Protein AF-A0A3A6N8S7-F1 (afdb_monomer)

Solvent-accessible surface area (backbone atoms only — not comparable to full-atom values): 9356 Å² total; per-residue (Å²): 133,84,76,69,89,82,47,35,31,60,47,17,43,52,52,36,52,52,48,25,50,53,49,50,54,49,49,58,60,46,27,77,82,33,68,62,45,37,48,22,38,50,65,43,68,70,38,50,62,27,78,56,49,67,53,39,53,73,33,79,47,35,37,31,49,67,50,34,36,31,38,50,39,94,48,85,60,46,54,74,70,33,33,37,39,26,58,70,50,52,76,45,102,52,29,55,38,55,52,20,26,36,48,6,43,46,52,47,27,27,55,39,8,66,68,48,25,39,69,72,35,47,49,42,60,76,67,60,55,62,93,84,49,99,81,53,57,54,76,70,32,44,61,45,47,44,10,27,63,68,30,62,35,79,90,70,84,77,58,71,70,55,54,51,51,10,54,49,53,54,52,49,61,63,73,109

Mean predicted aligned error: 4.89 Å

Sequence (176 aa):
MSVDPNGESFFGILSQIAISVECYIGMVLLSIIDENIRGDMKLIGWNPFNSNEALTMDSTKVSFYKGVPVFRTNSRSGSFYAIFMDREDSFGPYAEDDLRHEYGHSIQLMKLGPVKYGFGIGVPSWLEFTFHGPNDMYTEQPWEITADIFGGVESRYHITSDISKAYWYFSILGML

pLDDT: mean 89.94, std 11.67, range [38.22, 98.62]

Secondary structure (DSSP, 8-state):
----SSSHHHHHHHHHHHHHHHHHHHHHHHTTT-HHHHHHHHHTTT-TT---HHHHHT-SSEEEETTEEEEEESS--EESSSEEEETGGGGSTTHHHHHHHHHHHHHHHHHHHHHHHIIIIIHHHHTT--SS-TT--GGGSHHHHHHHHHHT-SS----HHHHHHHHHHHHHHHH-

Radius of gyration: 16.41 Å; Cα contacts (8 Å, |Δi|>4): 280; chains: 1; bounding box: 42×28×49 Å

Foldseek 3Di:
DDDLPPCQLVQLQVVLLVLLVVVLVVLVVVVVPDVLSVVLCVLQPVDLCRQDLLSQLPRDAWHHHRSQIEGEDCDDWADDSHTHHYNVLSVDPQSSLSVLLRVLLSVLCSQLPRPLSVVLPVVCLVVLDDDPDDPDDSCLALNNLSSSVSSVRDPDDDDPVSPVVSVVSSVVSSVD

Structure (mmCIF, N/CA/C/O backbone):
data_AF-A0A3A6N8S7-F1
#
_entry.id   AF-A0A3A6N8S7-F1
#
loop_
_atom_site.group_PDB
_atom_site.id
_atom_site.type_symbol
_atom_site.label_atom_id
_atom_site.label_alt_id
_atom_site.label_comp_id
_atom_site.label_asym_id
_atom_site.label_entity_id
_atom_site.label_seq_id
_atom_site.pdbx_PDB_ins_code
_atom_site.Cartn_x
_atom_site.Cartn_y
_atom_site.Cartn_z
_atom_site.occupancy
_atom_site.B_iso_or_equiv
_atom_site.auth_seq_id
_atom_site.auth_comp_id
_atom_site.auth_asym_id
_atom_site.auth_atom_id
_atom_site.pdbx_PDB_model_num
ATOM 1 N N . MET A 1 1 ? 16.990 -15.167 -10.205 1.00 38.22 1 MET A N 1
ATOM 2 C CA . MET A 1 1 ? 17.087 -14.752 -8.791 1.00 38.22 1 MET A CA 1
ATOM 3 C C . MET A 1 1 ? 18.196 -13.716 -8.726 1.00 38.22 1 MET A C 1
ATOM 5 O O . MET A 1 1 ? 19.349 -14.098 -8.867 1.00 38.22 1 MET A O 1
ATOM 9 N N . SER A 1 2 ? 17.866 -12.421 -8.685 1.00 45.50 2 SER A N 1
ATOM 10 C CA . SER A 1 2 ? 18.891 -11.389 -8.493 1.00 45.50 2 SER A CA 1
ATOM 11 C C . SER A 1 2 ? 19.376 -11.486 -7.053 1.00 45.50 2 SER A C 1
ATOM 13 O O . SER A 1 2 ? 18.574 -11.472 -6.122 1.00 45.50 2 SER A O 1
ATOM 15 N N . VAL A 1 3 ? 20.679 -11.658 -6.882 1.00 51.31 3 VAL A N 1
ATOM 16 C CA . VAL A 1 3 ? 21.337 -11.525 -5.583 1.00 51.31 3 VAL A CA 1
ATOM 17 C C . VAL A 1 3 ? 21.198 -10.055 -5.189 1.00 51.31 3 VAL A C 1
ATOM 19 O O . VAL A 1 3 ? 21.481 -9.216 -6.035 1.00 51.31 3 VAL A O 1
ATOM 22 N N . ASP A 1 4 ? 20.713 -9.749 -3.983 1.00 64.19 4 ASP A N 1
ATOM 23 C CA . ASP A 1 4 ? 20.671 -8.384 -3.434 1.00 64.19 4 ASP A CA 1
ATOM 24 C C . ASP A 1 4 ? 22.099 -7.994 -3.021 1.00 64.19 4 ASP A C 1
ATOM 26 O O . ASP A 1 4 ? 22.542 -8.389 -1.941 1.00 64.19 4 ASP A O 1
ATOM 30 N N . PRO A 1 5 ? 22.879 -7.303 -3.874 1.00 61.00 5 PRO A N 1
ATOM 31 C CA . PRO A 1 5 ? 24.304 -7.105 -3.626 1.00 61.00 5 PRO A CA 1
ATOM 32 C C . PRO A 1 5 ? 24.538 -6.051 -2.537 1.00 61.00 5 PRO A C 1
ATOM 34 O O . PRO A 1 5 ? 25.623 -5.990 -1.966 1.00 61.00 5 PRO A O 1
ATOM 37 N N . ASN A 1 6 ? 23.515 -5.232 -2.267 1.00 66.69 6 ASN A N 1
ATOM 38 C CA . ASN A 1 6 ? 23.591 -4.018 -1.464 1.00 66.69 6 ASN A CA 1
ATOM 39 C C . ASN A 1 6 ? 22.762 -4.114 -0.167 1.00 66.69 6 ASN A C 1
ATOM 41 O O . ASN A 1 6 ? 22.833 -3.216 0.664 1.00 66.69 6 ASN A O 1
ATOM 45 N N . GLY A 1 7 ? 22.002 -5.199 0.032 1.00 74.19 7 GLY A N 1
ATOM 46 C CA . GLY A 1 7 ? 21.150 -5.405 1.208 1.00 74.19 7 GLY A CA 1
ATOM 47 C C . GLY A 1 7 ? 19.880 -4.546 1.220 1.00 74.19 7 GLY A C 1
ATOM 48 O O . GLY A 1 7 ? 19.238 -4.415 2.260 1.00 74.19 7 GLY A O 1
ATOM 49 N N . GLU A 1 8 ? 19.516 -3.947 0.088 1.00 74.62 8 GLU A N 1
ATOM 50 C CA . GLU A 1 8 ? 18.410 -2.989 -0.034 1.00 74.62 8 GLU A CA 1
ATOM 51 C C . GLU A 1 8 ? 17.046 -3.672 0.064 1.00 74.62 8 GLU A C 1
ATOM 53 O O . GLU A 1 8 ? 16.133 -3.156 0.710 1.00 74.62 8 GLU A O 1
ATOM 58 N N . SER A 1 9 ? 16.910 -4.873 -0.508 1.00 78.00 9 SER A N 1
ATOM 59 C CA . SER A 1 9 ? 15.690 -5.665 -0.350 1.00 78.00 9 SER A CA 1
ATOM 60 C C . SER A 1 9 ? 15.561 -6.160 1.085 1.00 78.00 9 SER A C 1
ATOM 62 O O . SER A 1 9 ? 14.469 -6.153 1.652 1.00 78.00 9 SER A O 1
ATOM 64 N N . PHE A 1 10 ? 16.675 -6.554 1.705 1.00 83.00 10 PHE A N 1
ATOM 65 C CA . PHE A 1 10 ? 16.675 -6.924 3.116 1.00 83.00 10 PHE A CA 1
ATOM 66 C C . PHE A 1 10 ? 16.252 -5.748 4.008 1.00 83.00 10 PHE A C 1
ATOM 68 O O . PHE A 1 10 ? 15.391 -5.914 4.872 1.00 83.00 10 PHE A O 1
ATOM 75 N N . PHE A 1 11 ? 16.793 -4.552 3.764 1.00 87.50 11 PHE A N 1
ATOM 76 C CA . PHE A 1 11 ? 16.420 -3.344 4.495 1.00 87.50 11 PHE A CA 1
ATOM 77 C C . PHE A 1 11 ? 14.953 -2.961 4.265 1.00 87.50 11 PHE A C 1
ATOM 79 O O . PHE A 1 11 ? 14.232 -2.744 5.235 1.00 87.50 11 PHE A O 1
ATOM 86 N N . GLY A 1 12 ? 14.475 -2.966 3.015 1.00 91.44 12 GLY A N 1
ATOM 87 C CA . GLY A 1 12 ? 13.076 -2.685 2.681 1.00 91.44 12 GLY A CA 1
ATOM 88 C C . GLY A 1 12 ? 12.095 -3.627 3.385 1.00 91.44 12 GLY A C 1
ATOM 89 O O . GLY A 1 12 ? 11.105 -3.170 3.957 1.00 91.44 12 GLY A O 1
ATOM 90 N N . ILE A 1 13 ? 12.391 -4.931 3.416 1.00 93.94 13 ILE A N 1
ATOM 91 C CA . ILE A 1 13 ? 11.585 -5.927 4.140 1.00 93.94 13 ILE A CA 1
ATOM 92 C C . ILE A 1 13 ? 11.610 -5.666 5.650 1.00 93.94 13 ILE A C 1
ATOM 94 O O . ILE A 1 13 ? 10.554 -5.665 6.284 1.00 93.94 13 ILE A O 1
ATOM 98 N N . LEU A 1 14 ? 12.785 -5.434 6.245 1.00 94.25 14 LEU A N 1
ATOM 99 C CA . LEU A 1 14 ? 12.888 -5.166 7.682 1.00 94.25 14 LEU A CA 1
ATOM 100 C C . LEU A 1 14 ? 12.138 -3.895 8.086 1.00 94.25 14 LEU A C 1
ATOM 102 O O . LEU A 1 14 ? 11.428 -3.902 9.091 1.00 94.25 14 LEU A O 1
ATOM 106 N N . SER A 1 15 ? 12.264 -2.824 7.303 1.00 94.50 15 SER A N 1
ATOM 107 C CA . SER A 1 15 ? 11.534 -1.580 7.534 1.00 94.50 15 SER A CA 1
ATOM 108 C C . SER A 1 15 ? 10.026 -1.776 7.396 1.00 94.50 15 SER A C 1
ATOM 110 O O . SER A 1 15 ? 9.285 -1.291 8.248 1.00 94.50 15 SER A O 1
ATOM 112 N N . GLN A 1 16 ? 9.565 -2.545 6.402 1.00 97.38 16 GLN A N 1
ATOM 113 C CA . GLN A 1 16 ? 8.147 -2.881 6.274 1.00 97.38 16 GLN A CA 1
ATOM 114 C C . GLN A 1 16 ? 7.642 -3.646 7.500 1.00 97.38 16 GLN A C 1
ATOM 116 O O .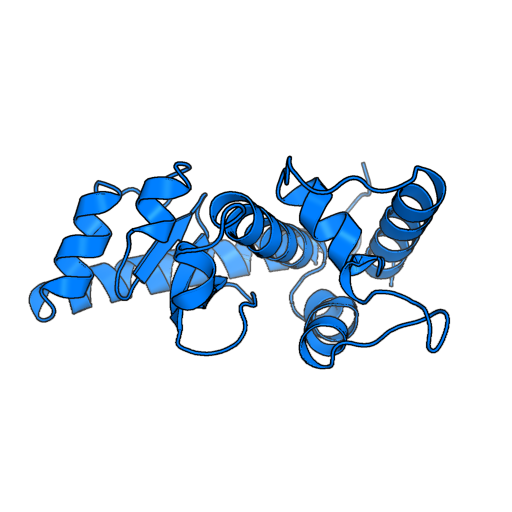 GLN A 1 16 ? 6.602 -3.292 8.044 1.00 97.38 16 GLN A O 1
ATOM 121 N N . ILE A 1 17 ? 8.379 -4.658 7.969 1.00 97.38 17 ILE A N 1
ATOM 122 C CA . ILE A 1 17 ? 8.008 -5.423 9.169 1.00 97.38 17 ILE A CA 1
ATOM 123 C C . ILE A 1 17 ? 7.919 -4.500 10.387 1.00 97.38 17 ILE A C 1
ATOM 125 O O . ILE A 1 17 ? 6.933 -4.564 11.121 1.00 97.38 17 ILE A O 1
ATOM 129 N N . ALA A 1 18 ? 8.920 -3.640 10.598 1.00 97.56 18 ALA A N 1
ATOM 130 C CA . ALA A 1 18 ? 8.944 -2.711 11.725 1.00 97.56 18 ALA A CA 1
ATOM 131 C C . ALA A 1 18 ? 7.721 -1.783 11.713 1.00 97.56 18 ALA A C 1
ATOM 133 O O . ALA A 1 18 ? 6.993 -1.716 12.703 1.00 97.56 18 ALA A O 1
ATOM 134 N N . ILE A 1 19 ? 7.435 -1.157 10.568 1.00 97.94 19 ILE A N 1
ATOM 135 C CA . ILE A 1 19 ? 6.301 -0.238 10.417 1.00 97.94 19 ILE A CA 1
ATOM 136 C C . ILE A 1 19 ? 4.970 -0.976 10.576 1.00 97.94 19 ILE A C 1
ATOM 138 O O . ILE A 1 19 ? 4.091 -0.502 11.290 1.00 97.94 19 ILE A O 1
ATOM 142 N N . SER A 1 20 ? 4.820 -2.168 9.994 1.00 98.31 20 SER A N 1
ATOM 143 C CA . SER A 1 20 ? 3.610 -2.978 10.161 1.00 98.31 20 SER A CA 1
ATOM 144 C C . SER A 1 20 ? 3.350 -3.338 11.628 1.00 98.31 20 SER A C 1
ATOM 146 O O . SER A 1 20 ? 2.207 -3.261 12.081 1.00 98.31 20 SER A O 1
ATOM 148 N N . VAL A 1 21 ? 4.391 -3.689 12.392 1.00 98.56 21 VAL A N 1
ATOM 149 C CA . VAL A 1 21 ? 4.280 -3.975 13.833 1.00 98.56 21 VAL A CA 1
ATOM 150 C C . VAL A 1 21 ? 3.887 -2.721 14.613 1.00 98.56 21 VAL A C 1
ATOM 152 O O . VAL A 1 21 ? 2.957 -2.774 15.420 1.00 98.56 21 VAL A O 1
ATOM 155 N N . GLU A 1 22 ? 4.549 -1.592 14.361 1.00 98.31 22 GLU A N 1
ATOM 156 C CA . GLU A 1 22 ? 4.241 -0.312 15.009 1.00 98.31 22 GLU A CA 1
ATOM 157 C C . GLU A 1 22 ? 2.801 0.132 14.728 1.00 98.31 22 GLU A C 1
ATOM 159 O O . GLU A 1 22 ? 2.064 0.474 15.656 1.00 98.31 22 GLU A O 1
ATOM 164 N N . CYS A 1 23 ? 2.361 0.053 13.470 1.00 98.38 23 CYS A N 1
ATOM 165 C CA . CYS A 1 23 ? 0.991 0.365 13.080 1.00 98.38 23 CYS A CA 1
ATOM 166 C C . CYS A 1 23 ? -0.015 -0.570 13.750 1.00 98.38 23 CYS A C 1
ATOM 168 O O . CYS A 1 23 ? -1.023 -0.092 14.265 1.00 98.38 23 CYS A O 1
ATOM 170 N N . TYR A 1 24 ? 0.257 -1.877 13.803 1.00 98.56 24 TYR A N 1
ATOM 171 C CA . TYR A 1 24 ? -0.641 -2.825 14.460 1.00 98.56 24 TYR A CA 1
ATOM 172 C C . TYR A 1 24 ? -0.803 -2.498 15.950 1.00 98.56 24 TYR A C 1
ATOM 174 O O . TYR A 1 24 ? -1.927 -2.406 16.444 1.00 98.56 24 TYR A O 1
ATOM 182 N N . ILE A 1 25 ? 0.302 -2.243 16.661 1.00 98.56 25 ILE A N 1
ATOM 183 C CA . ILE A 1 25 ? 0.274 -1.829 18.072 1.00 98.56 25 ILE A CA 1
ATOM 184 C C . ILE A 1 25 ? -0.514 -0.523 18.231 1.00 98.56 25 ILE A C 1
ATOM 186 O O . ILE A 1 25 ? -1.387 -0.433 19.096 1.00 98.56 25 ILE A O 1
ATOM 190 N N . GLY A 1 26 ? -0.253 0.472 17.381 1.00 98.31 26 GLY A N 1
ATOM 191 C CA . GLY A 1 26 ? -0.971 1.745 17.387 1.00 98.31 26 GLY A CA 1
ATOM 192 C C . GLY A 1 26 ? -2.478 1.570 17.195 1.00 98.31 26 GLY A C 1
ATOM 193 O O . GLY A 1 26 ? -3.263 2.119 17.965 1.00 98.31 26 GLY A O 1
ATOM 194 N N . MET A 1 27 ? -2.898 0.750 16.230 1.00 98.31 27 MET A N 1
ATOM 195 C CA . MET A 1 27 ? -4.310 0.456 15.967 1.00 98.31 27 MET A CA 1
ATOM 196 C C . MET A 1 27 ? -4.967 -0.303 17.126 1.00 98.31 27 MET A C 1
ATOM 198 O O . MET A 1 27 ? -6.099 0.014 17.491 1.00 98.31 27 MET A O 1
ATOM 202 N N . VAL A 1 28 ? -4.260 -1.239 17.771 1.00 98.31 28 VAL A N 1
ATOM 203 C CA . VAL A 1 28 ? -4.740 -1.909 18.992 1.00 98.31 28 VAL A CA 1
ATOM 204 C C . VAL A 1 28 ? -4.983 -0.893 20.108 1.00 98.31 28 VAL A C 1
ATOM 206 O O . VAL A 1 28 ? -6.059 -0.899 20.706 1.00 98.31 28 VAL A O 1
ATOM 209 N N . LEU A 1 29 ? -4.038 0.014 20.368 1.00 98.38 29 LEU A N 1
ATOM 210 C CA . LEU A 1 29 ? -4.191 1.040 21.405 1.00 98.38 29 LEU A CA 1
ATOM 211 C C . LEU A 1 29 ? -5.332 2.015 21.081 1.00 98.38 29 LEU A C 1
ATOM 213 O O . LEU A 1 29 ? -6.173 2.286 21.939 1.00 98.38 29 LEU A O 1
ATOM 217 N N . LEU A 1 30 ? -5.409 2.495 19.838 1.00 97.88 30 LEU A N 1
ATOM 218 C CA . LEU A 1 30 ? -6.465 3.408 19.393 1.00 97.88 30 LEU A CA 1
ATOM 219 C C . LEU A 1 30 ? -7.852 2.756 19.431 1.00 97.88 30 LEU A C 1
ATOM 221 O O . LEU A 1 30 ? -8.830 3.424 19.762 1.00 97.88 30 LEU A O 1
ATOM 225 N N . SER A 1 31 ? -7.951 1.445 19.196 1.00 98.12 31 SER A N 1
ATOM 226 C CA . SER A 1 31 ? -9.221 0.715 19.278 1.00 98.12 31 SER A CA 1
ATOM 227 C C . SER A 1 31 ? -9.875 0.771 20.666 1.00 98.12 31 SER A C 1
ATOM 229 O O . SER A 1 31 ? -11.083 0.559 20.786 1.00 98.12 31 SER A O 1
ATOM 231 N N . ILE A 1 32 ? -9.123 1.066 21.734 1.00 97.94 32 ILE A N 1
ATOM 232 C CA . ILE A 1 32 ? -9.659 1.201 23.099 1.00 97.94 32 ILE A CA 1
ATOM 233 C C . ILE A 1 32 ? -10.574 2.427 23.202 1.00 97.94 32 ILE A C 1
ATOM 235 O O . ILE A 1 32 ? -11.574 2.383 23.920 1.00 97.94 32 ILE A O 1
ATOM 239 N N . ILE A 1 33 ? -10.272 3.485 22.450 1.00 97.62 33 ILE A N 1
ATOM 240 C CA . ILE A 1 33 ? -10.971 4.774 22.523 1.00 97.62 33 ILE A CA 1
ATOM 241 C C . ILE A 1 33 ? -11.787 5.101 21.266 1.00 97.62 33 ILE A C 1
ATOM 243 O O . ILE A 1 33 ? -12.685 5.932 21.337 1.00 97.62 33 ILE A O 1
ATOM 247 N N . ASP A 1 34 ? -11.513 4.442 20.138 1.00 98.12 34 ASP A N 1
ATOM 248 C CA . ASP A 1 34 ? -12.183 4.670 18.856 1.00 98.12 34 ASP A CA 1
ATOM 249 C C . ASP A 1 34 ? -12.940 3.412 18.408 1.00 98.12 34 ASP A C 1
ATOM 251 O O . ASP A 1 34 ? -12.349 2.385 18.055 1.00 98.12 34 ASP A O 1
ATOM 255 N N . GLU A 1 35 ? -14.273 3.479 18.443 1.00 97.94 35 GLU A N 1
ATOM 256 C CA . GLU A 1 35 ? -15.139 2.351 18.095 1.00 97.94 35 GLU A CA 1
ATOM 257 C C . GLU A 1 35 ? -15.074 1.967 16.613 1.00 97.94 35 GLU A C 1
ATOM 259 O O . GLU A 1 35 ? -15.224 0.786 16.303 1.00 97.94 35 GLU A O 1
ATOM 264 N N . ASN A 1 36 ? -14.774 2.919 15.721 1.00 97.94 36 ASN A N 1
ATOM 265 C CA . ASN A 1 36 ? -14.640 2.654 14.289 1.00 97.94 36 ASN A CA 1
ATOM 266 C C . ASN A 1 36 ? -13.356 1.870 14.013 1.00 97.94 36 ASN A C 1
ATOM 268 O O . ASN A 1 36 ? -13.408 0.839 13.357 1.00 97.94 36 ASN A O 1
ATOM 272 N N . ILE A 1 37 ? -12.227 2.266 14.620 1.00 98.25 37 ILE A N 1
ATOM 273 C CA . ILE A 1 37 ? -10.973 1.489 14.541 1.00 98.25 37 ILE A CA 1
ATOM 274 C C . ILE A 1 37 ? -11.170 0.089 15.130 1.00 98.25 37 ILE A C 1
ATOM 276 O O . ILE A 1 37 ? -10.705 -0.903 14.574 1.00 98.25 37 ILE A O 1
ATOM 280 N N . ARG A 1 38 ? -11.888 -0.026 16.253 1.00 98.62 38 ARG A N 1
ATOM 281 C CA . ARG A 1 38 ? -12.214 -1.335 16.833 1.00 98.62 38 ARG A CA 1
ATOM 282 C C . ARG A 1 38 ? -13.093 -2.175 15.908 1.00 98.62 38 ARG A C 1
ATOM 284 O O . ARG A 1 38 ? -12.907 -3.388 15.855 1.00 98.62 38 ARG A O 1
ATOM 291 N N . GLY A 1 39 ? -14.067 -1.556 15.247 1.00 98.62 39 GLY A N 1
ATOM 292 C CA . GLY A 1 39 ? -14.925 -2.190 14.251 1.00 98.62 39 GLY A CA 1
ATOM 293 C C . GLY A 1 39 ? -14.105 -2.716 13.081 1.00 98.62 39 GLY A C 1
ATOM 294 O O . GLY A 1 39 ? -14.139 -3.912 12.811 1.00 98.62 39 GLY A O 1
ATOM 295 N N . ASP A 1 40 ? -13.282 -1.858 12.490 1.00 98.25 40 ASP A N 1
ATOM 296 C CA . ASP A 1 40 ? -12.391 -2.186 11.381 1.00 98.25 40 ASP A CA 1
ATOM 297 C C . ASP A 1 40 ? -11.454 -3.360 11.707 1.00 98.25 40 ASP A C 1
ATOM 299 O O . ASP A 1 40 ? -11.384 -4.341 10.970 1.00 98.25 40 ASP A O 1
ATOM 303 N N . MET A 1 41 ? -10.777 -3.318 12.860 1.00 98.56 41 MET A N 1
ATOM 304 C CA . MET A 1 41 ? -9.879 -4.403 13.269 1.00 98.56 41 MET A CA 1
ATOM 305 C C . MET A 1 41 ? -10.635 -5.710 13.539 1.00 98.56 41 MET A C 1
ATOM 307 O O . MET A 1 41 ? -10.096 -6.790 13.304 1.00 98.56 41 MET A O 1
ATOM 311 N N . LYS A 1 42 ? -11.895 -5.647 13.993 1.00 98.50 42 LYS A N 1
ATOM 312 C CA . LYS A 1 42 ? -12.751 -6.835 14.124 1.00 98.50 42 LYS A CA 1
ATOM 313 C C . LYS A 1 42 ? -13.178 -7.405 12.772 1.00 98.50 42 LYS A C 1
ATOM 315 O O . LYS A 1 42 ? -13.287 -8.627 12.697 1.00 98.50 42 LYS A O 1
ATOM 320 N N . LEU A 1 43 ? -13.406 -6.578 11.745 1.00 98.00 43 LEU A N 1
ATOM 321 C CA . LEU A 1 43 ? -13.795 -7.043 10.402 1.00 98.00 43 LEU A CA 1
ATOM 322 C C . LEU A 1 43 ? -12.768 -8.031 9.846 1.00 98.00 43 LEU A C 1
ATOM 324 O O . LEU A 1 43 ? -13.129 -9.115 9.400 1.00 98.00 43 LEU A O 1
ATOM 328 N N . ILE A 1 44 ? -11.483 -7.708 9.983 1.00 98.31 44 ILE A N 1
ATOM 329 C CA . ILE A 1 44 ? -10.371 -8.587 9.589 1.00 98.31 44 ILE A CA 1
ATOM 330 C C . ILE A 1 44 ? -9.977 -9.608 10.672 1.00 98.31 44 ILE A C 1
ATOM 332 O O . ILE A 1 44 ? -8.921 -10.235 10.589 1.00 98.31 44 ILE A O 1
ATOM 336 N N . GLY A 1 45 ? -10.776 -9.760 11.732 1.00 98.25 45 GLY A N 1
ATOM 337 C CA . GLY A 1 45 ? -10.521 -10.711 12.816 1.00 98.25 45 GLY A CA 1
ATOM 338 C C . GLY A 1 45 ? -9.221 -10.463 13.587 1.00 98.25 45 GLY A C 1
ATOM 339 O O . GLY A 1 45 ? -8.633 -11.413 14.096 1.00 98.25 45 GLY A O 1
ATOM 340 N N . TRP A 1 46 ? -8.757 -9.212 13.662 1.00 98.31 46 TRP A N 1
ATOM 341 C CA . TRP A 1 46 ? -7.462 -8.813 14.232 1.00 98.31 46 TRP A CA 1
ATOM 342 C C . TRP A 1 46 ? -6.254 -9.475 13.556 1.00 98.31 46 TRP A C 1
ATOM 344 O O . TRP A 1 46 ? -5.176 -9.546 14.140 1.00 98.31 46 TRP A O 1
ATOM 354 N N . ASN A 1 47 ? -6.414 -9.968 12.327 1.00 98.38 47 ASN A N 1
ATOM 355 C CA . ASN A 1 47 ? -5.346 -10.626 11.594 1.00 98.38 47 ASN A CA 1
ATOM 356 C C . ASN A 1 47 ? -4.614 -9.620 10.686 1.00 98.38 47 ASN A C 1
ATOM 358 O O . ASN A 1 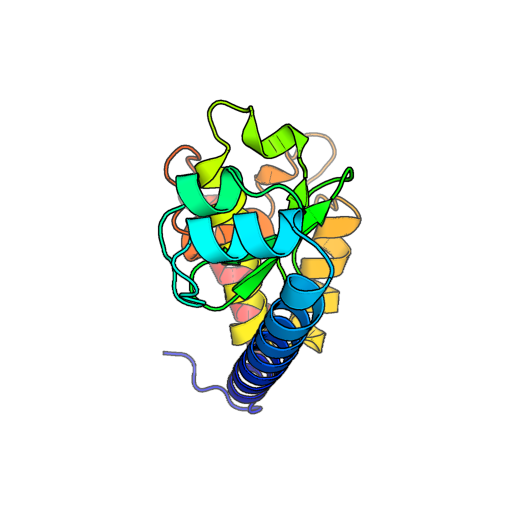47 ? -5.146 -9.273 9.630 1.00 98.38 47 ASN A O 1
ATOM 362 N N . PRO A 1 48 ? -3.376 -9.197 11.012 1.00 97.88 48 PRO A N 1
ATOM 363 C CA . PRO A 1 48 ? -2.615 -8.304 10.139 1.00 97.88 48 PRO A CA 1
ATOM 364 C C . PRO A 1 48 ? -2.234 -8.959 8.800 1.00 97.88 48 PRO A C 1
ATOM 366 O O . PRO A 1 48 ? -1.859 -8.273 7.855 1.00 97.88 48 PRO A O 1
ATOM 369 N N . PHE A 1 49 ? -2.351 -10.283 8.685 1.00 98.31 49 PHE A N 1
ATOM 370 C CA . PHE A 1 49 ? -2.130 -11.037 7.453 1.00 98.31 49 PHE A CA 1
ATOM 371 C C . PHE A 1 49 ? -3.435 -11.362 6.712 1.00 98.31 49 PHE A C 1
ATOM 373 O O . PHE A 1 49 ? -3.445 -12.273 5.886 1.00 98.31 49 PHE A O 1
ATOM 380 N N . ASN A 1 50 ? -4.537 -10.656 7.002 1.00 97.81 50 ASN A N 1
ATOM 381 C CA . ASN A 1 50 ? -5.774 -10.772 6.231 1.00 97.81 50 ASN A CA 1
ATOM 382 C C . ASN A 1 50 ? -5.482 -10.625 4.731 1.00 97.81 50 ASN A C 1
ATOM 384 O O . ASN A 1 50 ? -4.799 -9.693 4.320 1.00 97.81 50 ASN A O 1
ATOM 388 N N . SER A 1 51 ? -6.004 -11.538 3.921 1.00 97.38 51 SER A N 1
ATOM 389 C CA . SER A 1 51 ? -5.830 -11.523 2.467 1.00 97.38 51 SER A CA 1
ATOM 390 C C . SER A 1 51 ? -7.145 -11.329 1.719 1.00 97.38 51 SER A C 1
ATOM 392 O O . SER A 1 51 ? -7.166 -11.538 0.515 1.00 97.38 51 SER A O 1
ATOM 394 N N . ASN A 1 52 ? -8.232 -11.005 2.425 1.00 97.38 52 ASN A N 1
ATOM 395 C CA . ASN A 1 52 ? -9.544 -10.770 1.837 1.00 97.38 52 ASN A CA 1
ATOM 396 C C . ASN A 1 52 ? -9.694 -9.281 1.505 1.00 97.38 52 ASN A C 1
ATOM 398 O O . ASN A 1 52 ? -9.724 -8.452 2.419 1.00 97.38 52 ASN A O 1
ATOM 402 N N . GLU A 1 53 ? -9.777 -8.969 0.214 1.00 96.62 53 GLU A N 1
ATOM 403 C CA . GLU A 1 53 ? -9.895 -7.610 -0.303 1.00 96.62 53 GLU A CA 1
ATOM 404 C C . GLU A 1 53 ? -11.188 -6.939 0.161 1.00 96.62 53 GLU A C 1
ATOM 406 O O . GLU A 1 53 ? -11.129 -5.826 0.675 1.00 96.62 53 GLU A O 1
ATOM 411 N N . ALA A 1 54 ? -12.330 -7.627 0.080 1.00 94.69 54 ALA A N 1
ATOM 412 C CA . ALA A 1 54 ? -13.619 -7.081 0.500 1.00 94.69 54 ALA A CA 1
ATOM 413 C C . ALA A 1 54 ? -13.611 -6.641 1.976 1.00 94.69 54 ALA A C 1
ATOM 415 O O . ALA A 1 54 ? -13.990 -5.516 2.286 1.00 94.69 54 ALA A O 1
ATOM 416 N N . LEU A 1 55 ? -13.073 -7.465 2.887 1.00 96.00 55 LEU A N 1
ATOM 417 C CA . LEU A 1 55 ? -12.957 -7.096 4.309 1.00 96.00 55 LEU A CA 1
ATOM 418 C C . LEU A 1 55 ? -12.032 -5.895 4.539 1.00 96.00 55 LEU A C 1
ATOM 420 O O . LEU A 1 55 ? -12.239 -5.123 5.475 1.00 96.00 55 LEU A O 1
ATOM 424 N N . THR A 1 56 ? -10.991 -5.747 3.718 1.00 96.56 56 THR A N 1
ATOM 425 C CA . THR A 1 56 ? -10.115 -4.575 3.776 1.00 96.56 56 THR A CA 1
ATOM 426 C C . THR A 1 56 ? -10.832 -3.328 3.258 1.00 96.56 56 THR A C 1
ATOM 428 O O . THR A 1 56 ? -10.740 -2.280 3.897 1.00 96.56 56 THR A O 1
ATOM 431 N N . MET A 1 57 ? -11.561 -3.436 2.146 1.00 94.62 57 MET A N 1
ATOM 432 C CA . MET A 1 57 ? -12.243 -2.313 1.493 1.00 94.62 57 MET A CA 1
ATOM 433 C C . MET A 1 57 ? -13.494 -1.838 2.242 1.00 94.62 57 MET A C 1
ATOM 435 O O . MET A 1 57 ? -13.824 -0.652 2.154 1.00 94.62 57 MET A O 1
ATOM 439 N N . ASP A 1 58 ? -14.123 -2.717 3.027 1.00 94.38 58 ASP A N 1
ATOM 440 C CA . ASP A 1 58 ? -15.257 -2.413 3.913 1.00 94.38 58 ASP A CA 1
ATOM 441 C C . ASP A 1 58 ? -14.863 -1.586 5.152 1.00 94.38 58 ASP A C 1
ATOM 443 O O . ASP A 1 58 ? -15.726 -1.140 5.914 1.00 94.38 58 ASP A O 1
ATOM 447 N N . SER A 1 59 ? -13.566 -1.367 5.386 1.00 95.38 59 SER A N 1
ATOM 448 C CA . SER A 1 59 ? -13.100 -0.631 6.556 1.00 95.38 59 SER A CA 1
ATOM 449 C C . SER A 1 59 ? -13.289 0.887 6.431 1.00 95.38 59 SER A C 1
ATOM 451 O O . SER A 1 59 ? -13.253 1.487 5.350 1.00 95.38 59 SER A O 1
ATOM 453 N N . THR A 1 60 ? -13.476 1.544 7.576 1.00 95.44 60 THR A N 1
ATOM 454 C CA . THR A 1 60 ? -13.851 2.964 7.659 1.00 95.44 60 THR A CA 1
ATOM 455 C C . THR A 1 60 ? -12.661 3.905 7.878 1.00 95.44 60 THR A C 1
ATOM 457 O O . THR A 1 60 ? -12.631 5.025 7.344 1.00 95.44 60 THR A O 1
ATOM 460 N N . LYS A 1 61 ? -11.666 3.472 8.658 1.00 96.94 61 LYS A N 1
ATOM 461 C CA . LYS A 1 61 ? -10.475 4.238 9.055 1.00 96.94 61 LYS A CA 1
ATOM 462 C C . LYS A 1 61 ? -9.181 3.477 8.814 1.00 96.94 61 LYS A C 1
ATOM 464 O O . LYS A 1 61 ? -8.248 4.064 8.270 1.00 96.94 61 LYS A O 1
ATOM 469 N N . VAL A 1 62 ? -9.105 2.217 9.229 1.00 98.31 62 VAL A N 1
ATOM 470 C CA . VAL A 1 62 ? -7.875 1.415 9.169 1.00 98.31 62 VAL A CA 1
ATOM 471 C C . VAL A 1 62 ? -8.159 -0.015 8.735 1.00 98.31 62 VAL A C 1
ATOM 473 O O . VAL A 1 62 ? -9.296 -0.455 8.782 1.00 98.31 62 VAL A O 1
ATOM 476 N N . SER A 1 63 ? -7.151 -0.754 8.294 1.00 98.31 63 SER A N 1
ATOM 477 C CA . SER A 1 63 ? -7.216 -2.204 8.100 1.00 98.31 63 SER A CA 1
ATOM 478 C C . SER A 1 63 ? -5.797 -2.764 7.958 1.00 98.31 63 SER A C 1
ATOM 480 O O . SER A 1 63 ? -4.807 -2.056 8.151 1.00 98.31 63 SER A O 1
ATOM 482 N N . PHE A 1 64 ? -5.699 -4.034 7.592 1.00 98.56 64 PHE A N 1
ATOM 483 C CA . PHE A 1 64 ? -4.481 -4.679 7.136 1.00 98.56 64 PHE A CA 1
ATOM 484 C C . PHE A 1 64 ? -4.780 -5.547 5.917 1.00 98.56 64 PHE A C 1
ATOM 486 O O . PHE A 1 64 ? -5.830 -6.193 5.835 1.00 98.56 64 PHE A O 1
ATOM 493 N N . TYR A 1 65 ? -3.821 -5.590 4.998 1.00 98.50 65 TYR A N 1
ATOM 494 C CA . TYR A 1 65 ? -3.851 -6.472 3.842 1.00 98.50 65 TYR A CA 1
ATOM 495 C C . TYR A 1 65 ? -2.473 -7.096 3.633 1.00 98.5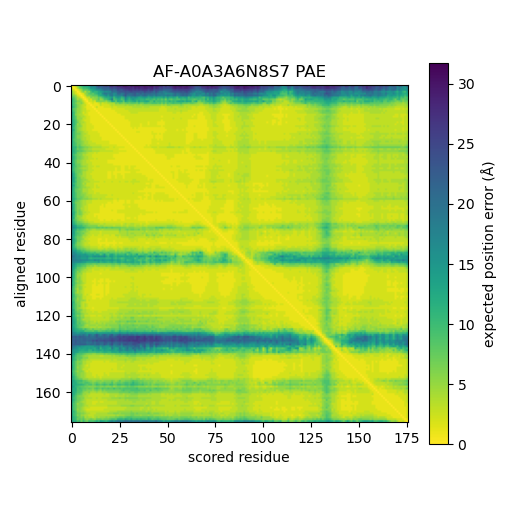0 65 TYR A C 1
ATOM 497 O O . TYR A 1 65 ? -1.479 -6.403 3.419 1.00 98.50 65 TYR A O 1
ATOM 505 N N . LYS A 1 66 ? -2.404 -8.424 3.757 1.00 98.19 66 LYS A N 1
ATOM 506 C CA . LYS A 1 66 ? -1.201 -9.249 3.561 1.00 98.19 66 LYS A CA 1
ATOM 507 C C . LYS A 1 66 ? 0.033 -8.719 4.313 1.00 98.19 66 LYS A C 1
ATOM 509 O O . LYS A 1 66 ? 1.149 -8.745 3.797 1.00 98.19 66 LYS A O 1
ATOM 514 N N . GLY A 1 67 ? -0.163 -8.251 5.547 1.00 97.75 67 GLY A N 1
ATOM 515 C CA . GLY A 1 67 ? 0.899 -7.738 6.413 1.00 97.75 67 GLY A CA 1
ATOM 516 C C . GLY A 1 67 ? 1.201 -6.249 6.254 1.00 97.75 67 GLY A C 1
ATOM 517 O O . GLY A 1 67 ? 2.020 -5.740 7.013 1.00 97.75 67 GLY A O 1
ATOM 518 N N . VAL A 1 68 ? 0.557 -5.540 5.324 1.00 98.56 68 VAL A N 1
ATOM 519 C CA . VAL A 1 68 ? 0.731 -4.094 5.119 1.00 98.56 68 VAL A CA 1
ATOM 520 C C . VAL A 1 68 ? -0.427 -3.341 5.789 1.00 98.56 68 VAL A C 1
ATOM 522 O O . VAL A 1 68 ? -1.587 -3.719 5.583 1.00 98.56 68 VAL A O 1
ATOM 525 N N . PRO A 1 69 ? -0.155 -2.309 6.609 1.00 98.56 69 PRO A N 1
ATOM 526 C CA . PRO A 1 69 ? -1.205 -1.497 7.212 1.00 98.56 69 PRO A CA 1
ATOM 527 C C . PRO A 1 69 ? -1.936 -0.686 6.141 1.00 98.56 69 PRO A C 1
ATOM 529 O O . PRO A 1 69 ? -1.315 -0.142 5.227 1.00 98.56 69 PRO A O 1
ATOM 532 N N . VAL A 1 70 ? -3.253 -0.576 6.281 1.00 98.50 70 VAL A N 1
ATOM 533 C CA . VAL A 1 70 ? -4.117 0.206 5.393 1.00 98.50 70 VAL A CA 1
ATOM 534 C C . VAL A 1 70 ? -4.741 1.351 6.182 1.00 98.50 70 VAL A C 1
ATOM 536 O O . VAL A 1 70 ? -5.282 1.138 7.267 1.00 98.50 70 VAL A O 1
ATOM 539 N N . PHE A 1 71 ? -4.699 2.559 5.629 1.00 98.00 71 PHE A N 1
ATOM 540 C CA . PHE A 1 71 ? -5.345 3.753 6.163 1.00 98.00 71 PHE A CA 1
ATOM 541 C C . PHE A 1 71 ? -6.317 4.319 5.133 1.00 98.00 71 PHE A C 1
ATOM 543 O O . PHE A 1 71 ? -5.985 4.469 3.960 1.00 98.00 71 PHE A O 1
ATOM 550 N N . ARG A 1 72 ? -7.525 4.657 5.578 1.00 96.06 72 ARG A N 1
ATOM 551 C CA . ARG A 1 72 ? -8.596 5.161 4.716 1.00 96.06 72 ARG A CA 1
ATOM 552 C C . ARG A 1 72 ? -8.505 6.684 4.604 1.00 96.06 72 ARG A C 1
ATOM 554 O O . ARG A 1 72 ? -8.618 7.390 5.614 1.00 96.06 72 ARG A O 1
ATOM 561 N N . THR A 1 73 ? -8.331 7.194 3.391 1.00 93.69 73 THR A N 1
ATOM 562 C CA . THR A 1 73 ? -8.150 8.623 3.074 1.00 93.69 73 THR A CA 1
ATOM 563 C C . THR A 1 73 ? -9.302 9.164 2.207 1.00 93.69 73 THR A C 1
ATOM 565 O O . THR A 1 73 ? -10.194 8.412 1.840 1.00 93.69 73 THR A O 1
ATOM 568 N N . ASN A 1 74 ? -9.345 10.480 1.984 1.00 90.69 74 ASN A N 1
ATOM 569 C CA . ASN A 1 74 ? -10.280 11.169 1.069 1.00 90.69 74 ASN A CA 1
ATOM 570 C C . ASN A 1 74 ? -9.496 11.844 -0.072 1.00 90.69 74 ASN A C 1
ATOM 572 O O . ASN A 1 74 ? -9.734 13.000 -0.419 1.00 90.69 74 ASN A O 1
ATOM 576 N N . SER A 1 75 ? -8.426 11.193 -0.498 1.00 87.69 75 SER A N 1
ATOM 577 C CA . SER A 1 75 ? -7.478 11.670 -1.493 1.00 87.69 75 SER A CA 1
ATOM 578 C C . SER A 1 75 ?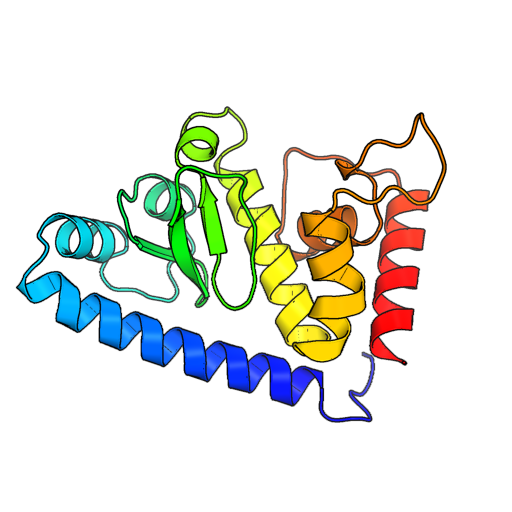 -7.006 10.450 -2.256 1.00 87.69 75 SER A C 1
ATOM 580 O O . SER A 1 75 ? -7.029 9.354 -1.697 1.00 87.69 75 SER A O 1
ATOM 582 N N . ARG A 1 76 ? -6.489 10.685 -3.465 1.00 85.56 76 ARG A N 1
ATOM 583 C CA . ARG A 1 76 ? -5.940 9.657 -4.346 1.00 85.56 76 ARG A CA 1
ATOM 584 C C . ARG A 1 76 ? -5.139 8.603 -3.575 1.00 85.56 76 ARG A C 1
ATOM 586 O O . ARG A 1 76 ? -4.277 8.956 -2.759 1.00 85.56 76 ARG A O 1
ATOM 593 N N . SER A 1 77 ? -5.434 7.342 -3.883 1.00 91.38 77 SER A N 1
ATOM 594 C CA . SER A 1 77 ? -4.739 6.187 -3.335 1.00 91.38 77 SER A CA 1
ATOM 595 C C . SER A 1 77 ? -3.244 6.203 -3.647 1.00 91.38 77 SER A C 1
ATOM 597 O O . SER A 1 77 ? -2.785 6.801 -4.623 1.00 91.38 77 SER A O 1
ATOM 599 N N . GLY A 1 78 ? -2.473 5.599 -2.755 1.00 92.50 78 GLY A N 1
ATOM 600 C CA . GLY A 1 78 ? -1.033 5.475 -2.904 1.00 92.50 78 GLY A CA 1
ATOM 601 C C . GLY A 1 78 ? -0.427 4.662 -1.774 1.00 92.50 78 GLY A C 1
ATOM 602 O O . GLY A 1 78 ? -1.076 4.367 -0.766 1.00 92.50 78 GLY A O 1
ATOM 603 N N . SER A 1 79 ? 0.855 4.334 -1.894 1.00 93.69 79 SER A N 1
ATOM 604 C CA . SER A 1 79 ? 1.509 3.482 -0.904 1.00 93.69 79 SER A CA 1
ATOM 605 C C . SER A 1 79 ? 2.983 3.808 -0.675 1.00 93.69 79 SER A C 1
ATOM 607 O O . SER A 1 79 ? 3.789 4.012 -1.58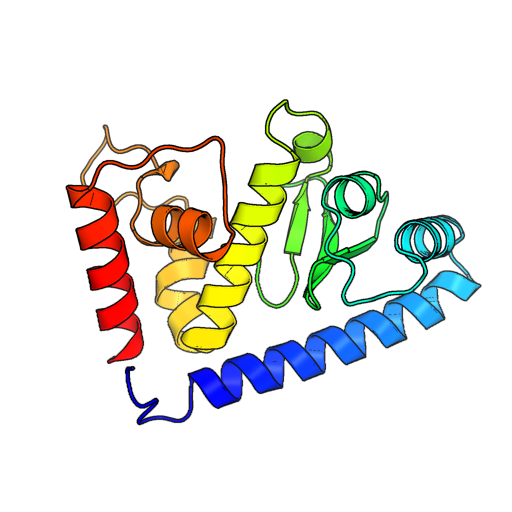9 1.00 93.69 79 SER A O 1
ATOM 609 N N . PHE A 1 80 ? 3.338 3.854 0.609 1.00 95.06 80 PHE A N 1
ATOM 610 C CA . PHE A 1 80 ? 4.707 3.975 1.106 1.00 95.06 80 PHE A CA 1
ATOM 611 C C . PHE A 1 80 ? 4.762 3.410 2.529 1.00 95.06 80 PHE A C 1
ATOM 613 O O . PHE A 1 80 ? 4.361 4.077 3.481 1.00 95.06 80 PHE A O 1
ATOM 620 N N . TYR A 1 81 ? 5.190 2.151 2.665 1.00 96.31 81 TYR A N 1
ATOM 621 C CA . TYR A 1 81 ? 5.126 1.313 3.880 1.00 96.31 81 TYR A CA 1
ATOM 622 C C . TYR A 1 81 ? 3.734 1.068 4.487 1.00 96.31 81 TYR A C 1
ATOM 624 O O . TYR A 1 81 ? 3.547 0.133 5.266 1.00 96.31 81 TYR A O 1
ATOM 632 N N . ALA A 1 82 ? 2.756 1.877 4.118 1.00 97.50 82 ALA A N 1
ATOM 633 C CA . ALA A 1 82 ? 1.343 1.683 4.344 1.00 97.50 82 ALA A CA 1
ATOM 634 C C . ALA A 1 82 ? 0.604 1.939 3.032 1.00 97.50 82 ALA A C 1
ATOM 636 O O . ALA A 1 82 ? 1.090 2.692 2.184 1.00 97.50 82 ALA A O 1
ATOM 637 N N . ILE A 1 83 ? -0.571 1.337 2.893 1.00 98.00 83 ILE A N 1
ATOM 638 C CA . ILE A 1 83 ? -1.507 1.637 1.814 1.00 98.00 83 ILE A CA 1
ATOM 639 C C . ILE A 1 83 ? -2.429 2.746 2.310 1.00 98.00 83 ILE A C 1
ATOM 641 O O . ILE A 1 83 ? -3.123 2.593 3.315 1.00 98.00 83 ILE A O 1
ATOM 645 N N . PHE A 1 84 ? -2.440 3.865 1.605 1.00 96.69 84 PHE A N 1
ATOM 646 C CA . PHE A 1 84 ? -3.410 4.931 1.778 1.00 96.69 84 PHE A CA 1
ATOM 647 C C . PHE A 1 84 ? -4.475 4.716 0.717 1.00 96.69 84 PHE A C 1
ATOM 649 O O . PHE A 1 84 ? -4.226 4.968 -0.452 1.00 96.69 84 PHE A O 1
ATOM 656 N N . MET A 1 85 ? -5.630 4.196 1.120 1.00 95.25 85 MET A N 1
ATOM 657 C CA . MET A 1 85 ? -6.704 3.845 0.195 1.00 95.25 85 MET A CA 1
ATOM 658 C C . MET A 1 85 ? -7.811 4.891 0.257 1.00 95.25 85 MET A C 1
ATOM 660 O O . MET A 1 85 ? -8.360 5.132 1.342 1.00 95.25 85 MET A O 1
ATOM 664 N N . ASP A 1 86 ? -8.158 5.480 -0.882 1.00 92.25 86 ASP A N 1
ATOM 665 C CA . ASP A 1 86 ? -9.284 6.399 -0.999 1.00 92.25 86 ASP A CA 1
ATOM 666 C C . ASP A 1 86 ? -10.592 5.677 -0.657 1.00 92.25 86 ASP A C 1
ATOM 668 O O . ASP A 1 86 ? -10.803 4.494 -0.947 1.00 92.25 86 ASP A O 1
ATOM 672 N N . ARG A 1 87 ? -11.486 6.385 0.026 1.00 87.38 87 ARG A N 1
ATOM 673 C CA . ARG A 1 87 ? -12.827 5.888 0.311 1.00 87.38 87 ARG A CA 1
ATOM 674 C C . ARG A 1 87 ? -13.635 5.717 -0.963 1.00 87.38 87 ARG A C 1
ATOM 676 O O . ARG A 1 87 ? -14.438 4.791 -1.012 1.00 87.38 87 ARG A O 1
ATOM 683 N N . GLU A 1 88 ? -13.417 6.564 -1.965 1.00 83.00 88 GLU A N 1
ATOM 684 C CA . GLU A 1 88 ? -14.152 6.496 -3.231 1.00 83.00 88 GLU A CA 1
ATOM 685 C C . GLU A 1 88 ? -13.825 5.224 -4.029 1.00 83.00 88 GLU A C 1
ATOM 687 O O . GLU A 1 88 ? -14.736 4.613 -4.594 1.00 83.00 88 GLU A O 1
ATOM 692 N N . ASP A 1 89 ? -12.579 4.744 -3.953 1.00 79.50 89 ASP A N 1
ATOM 693 C CA . ASP A 1 89 ? -12.124 3.533 -4.650 1.00 79.50 89 ASP A CA 1
ATOM 694 C C . ASP A 1 89 ? -12.845 2.262 -4.160 1.00 79.50 89 ASP A C 1
ATOM 696 O O . ASP A 1 89 ? -13.002 1.306 -4.913 1.00 79.50 89 ASP A O 1
ATOM 700 N N . SER A 1 90 ? -13.405 2.258 -2.940 1.00 76.31 90 SER A N 1
ATOM 701 C CA . SER A 1 90 ? -14.200 1.126 -2.421 1.00 76.31 90 SER A CA 1
ATOM 702 C C . SER A 1 90 ? -15.551 0.917 -3.089 1.00 76.31 90 SER A C 1
ATOM 704 O O . SER A 1 90 ? -16.173 -0.123 -2.877 1.00 76.31 90 SER A O 1
ATOM 706 N N . PHE A 1 91 ? -16.038 1.884 -3.863 1.00 71.94 91 PHE A N 1
ATOM 707 C CA . PHE A 1 91 ? -17.362 1.810 -4.484 1.00 71.94 91 PHE A CA 1
ATOM 708 C C . PHE A 1 91 ? -17.300 1.510 -5.986 1.00 71.94 91 PHE A C 1
ATOM 710 O O . PHE A 1 91 ? -18.341 1.355 -6.630 1.00 71.94 91 PHE A O 1
ATOM 717 N N . GLY A 1 92 ? -16.092 1.425 -6.548 1.00 74.38 92 GLY A N 1
ATOM 718 C CA . GLY A 1 92 ? -15.871 1.106 -7.950 1.00 74.38 92 GLY A CA 1
ATOM 719 C C . GLY A 1 92 ? -16.024 -0.391 -8.253 1.00 74.38 92 GLY A C 1
ATOM 720 O O . GLY A 1 92 ? -15.805 -1.236 -7.385 1.00 74.38 92 GLY A O 1
ATOM 721 N N . PRO A 1 93 ? -16.328 -0.761 -9.511 1.00 77.00 93 PRO A N 1
ATOM 722 C CA . PRO A 1 93 ? -16.373 -2.163 -9.940 1.00 77.00 93 PRO A CA 1
ATOM 723 C C . PRO A 1 93 ? -15.006 -2.874 -9.877 1.00 77.00 93 PRO A C 1
ATOM 725 O O . PRO A 1 93 ? -14.958 -4.088 -10.052 1.00 77.00 93 PRO A O 1
ATOM 728 N N . TYR A 1 94 ? -13.920 -2.132 -9.631 1.00 84.81 94 TYR A N 1
ATOM 729 C CA . TYR A 1 94 ? -12.538 -2.619 -9.567 1.00 84.81 94 TYR A CA 1
ATOM 730 C C . TYR A 1 94 ? -11.874 -2.376 -8.201 1.00 84.81 94 TYR A C 1
ATOM 732 O O . TYR A 1 94 ? -10.658 -2.487 -8.092 1.00 84.81 94 TYR A O 1
ATOM 740 N N . ALA A 1 95 ? -12.661 -2.106 -7.152 1.00 87.25 95 ALA A N 1
ATOM 741 C CA . ALA A 1 95 ? -12.163 -1.772 -5.813 1.00 87.25 95 ALA A CA 1
ATOM 742 C C . ALA A 1 95 ? -11.115 -2.763 -5.272 1.00 87.25 95 ALA A C 1
ATOM 744 O O . ALA A 1 95 ? -10.099 -2.378 -4.695 1.00 87.25 95 ALA A O 1
ATOM 745 N N . GLU A 1 96 ? -11.346 -4.065 -5.463 1.00 93.44 96 GLU A N 1
ATOM 746 C CA . GLU A 1 96 ? -10.397 -5.093 -5.025 1.00 93.44 96 GLU A CA 1
ATOM 747 C C . GLU A 1 96 ? -9.071 -5.029 -5.790 1.00 93.44 96 GLU A C 1
ATOM 749 O O . GLU A 1 96 ? -8.008 -5.262 -5.217 1.00 93.44 96 GLU A O 1
ATOM 754 N N . ASP A 1 97 ? -9.124 -4.698 -7.078 1.00 94.56 97 ASP A N 1
ATOM 755 C CA . ASP A 1 97 ? -7.936 -4.573 -7.910 1.00 94.56 97 ASP A CA 1
ATOM 756 C C . ASP A 1 97 ? -7.154 -3.299 -7.603 1.00 94.56 97 ASP A C 1
ATOM 758 O O . ASP A 1 97 ? -5.928 -3.333 -7.640 1.00 94.56 97 ASP A O 1
ATOM 762 N N . ASP A 1 98 ? -7.815 -2.216 -7.202 1.00 93.75 98 ASP A N 1
ATOM 763 C CA . ASP A 1 98 ? -7.125 -1.017 -6.719 1.00 93.75 98 ASP A CA 1
ATOM 764 C C . ASP A 1 98 ? -6.344 -1.322 -5.423 1.00 93.75 98 ASP A C 1
ATOM 766 O O . ASP A 1 98 ? -5.189 -0.920 -5.267 1.00 93.75 98 ASP A O 1
ATOM 770 N N . LEU A 1 99 ? -6.892 -2.162 -4.535 1.00 96.50 99 LEU A N 1
ATOM 771 C CA . LEU A 1 99 ? -6.153 -2.681 -3.377 1.00 96.50 99 LEU A CA 1
ATOM 772 C C . LEU A 1 99 ? -4.974 -3.574 -3.760 1.00 96.50 99 LEU A C 1
ATOM 774 O O . LEU A 1 99 ? -3.890 -3.449 -3.178 1.00 96.50 99 LEU A O 1
ATOM 778 N N . ARG A 1 100 ? -5.160 -4.476 -4.726 1.00 97.50 100 ARG A N 1
ATOM 779 C CA . ARG A 1 100 ? -4.075 -5.328 -5.232 1.00 97.50 100 ARG A CA 1
ATOM 780 C C . ARG A 1 100 ? -2.970 -4.473 -5.849 1.00 97.50 100 ARG A C 1
ATOM 782 O O . ARG A 1 100 ? -1.804 -4.710 -5.547 1.00 97.50 100 ARG A O 1
ATOM 789 N N . HIS A 1 101 ? -3.321 -3.450 -6.621 1.00 96.50 101 HIS A N 1
ATOM 790 C CA . HIS A 1 101 ? -2.388 -2.504 -7.225 1.00 96.50 101 HIS A CA 1
ATOM 791 C C . HIS A 1 101 ? -1.510 -1.804 -6.172 1.00 96.50 101 HIS A C 1
ATOM 793 O O . HIS A 1 101 ? -0.281 -1.912 -6.219 1.00 96.50 101 HIS A O 1
ATOM 799 N N . GLU A 1 102 ? -2.114 -1.197 -5.145 1.00 97.12 102 GLU A N 1
ATOM 800 C CA . GLU A 1 102 ? -1.366 -0.538 -4.061 1.00 97.12 102 GLU A CA 1
ATOM 801 C C . GLU A 1 102 ? -0.526 -1.515 -3.223 1.00 97.12 102 GLU A C 1
ATOM 803 O O . GLU A 1 102 ? 0.568 -1.205 -2.733 1.00 97.12 102 GLU A O 1
ATOM 808 N N . TYR A 1 103 ? -0.993 -2.753 -3.081 1.00 98.00 103 TYR A N 1
ATOM 809 C CA . TYR A 1 103 ? -0.177 -3.806 -2.492 1.00 98.00 103 TYR A CA 1
ATOM 810 C C . TYR A 1 103 ? 1.040 -4.149 -3.368 1.00 98.00 103 TYR A C 1
ATOM 812 O O . TYR A 1 103 ? 2.135 -4.373 -2.848 1.00 98.00 103 TYR A O 1
ATOM 820 N N . GLY A 1 104 ? 0.895 -4.130 -4.692 1.00 97.88 104 GLY A N 1
ATOM 821 C CA . GLY A 1 104 ? 1.991 -4.298 -5.641 1.00 97.88 104 GLY A CA 1
ATOM 822 C C . GLY A 1 104 ? 3.097 -3.258 -5.476 1.00 97.88 104 GLY A C 1
ATOM 823 O O . GLY A 1 104 ? 4.280 -3.610 -5.446 1.00 97.88 104 GLY A O 1
ATOM 824 N N . HIS A 1 105 ? 2.730 -1.999 -5.258 1.00 97.75 105 HIS A N 1
ATOM 825 C CA . HIS A 1 105 ? 3.665 -0.934 -4.891 1.00 97.75 105 HIS A CA 1
ATOM 826 C C . HIS A 1 105 ? 4.395 -1.208 -3.566 1.00 97.75 105 HIS A C 1
ATOM 828 O O . HIS A 1 105 ? 5.610 -1.015 -3.459 1.00 97.75 105 HIS A O 1
ATOM 834 N N . SER A 1 106 ? 3.709 -1.789 -2.580 1.00 97.62 106 SER A N 1
ATOM 835 C CA . SER A 1 106 ? 4.349 -2.240 -1.335 1.00 97.62 106 SER A CA 1
ATOM 836 C C . SER A 1 106 ? 5.384 -3.353 -1.585 1.00 97.62 106 SER A C 1
ATOM 838 O O . SER A 1 106 ? 6.464 -3.350 -0.986 1.00 97.62 106 SER A O 1
ATOM 840 N N . ILE A 1 107 ? 5.120 -4.278 -2.520 1.00 97.00 107 ILE A N 1
ATOM 841 C CA . ILE A 1 107 ? 6.099 -5.290 -2.960 1.00 97.00 107 ILE A CA 1
ATOM 842 C C . ILE A 1 107 ? 7.313 -4.643 -3.639 1.00 97.00 107 ILE A C 1
ATOM 844 O O . ILE A 1 107 ? 8.449 -5.056 -3.384 1.00 97.00 107 ILE A O 1
ATOM 848 N N . GLN A 1 108 ? 7.103 -3.639 -4.493 1.00 96.75 108 GLN A N 1
ATOM 849 C CA . GLN A 1 108 ? 8.199 -2.902 -5.126 1.00 96.75 108 GLN A CA 1
ATOM 850 C C . GLN A 1 108 ? 9.081 -2.222 -4.076 1.00 96.75 108 GLN A C 1
ATOM 852 O O . GLN A 1 108 ? 10.304 -2.349 -4.148 1.00 96.75 108 GLN A O 1
ATOM 857 N N . LEU A 1 109 ? 8.479 -1.577 -3.072 1.00 96.06 109 LEU A N 1
ATOM 858 C CA . LEU A 1 109 ? 9.201 -0.946 -1.971 1.00 96.06 109 LEU A CA 1
ATOM 859 C C . LEU A 1 109 ? 10.046 -1.966 -1.203 1.00 96.06 109 LEU A C 1
ATOM 861 O O . LEU A 1 109 ? 11.245 -1.756 -1.025 1.00 96.06 109 LEU A O 1
ATOM 865 N N . MET A 1 110 ? 9.469 -3.103 -0.810 1.00 94.88 110 MET A N 1
ATOM 866 C CA . MET A 1 110 ? 10.204 -4.161 -0.102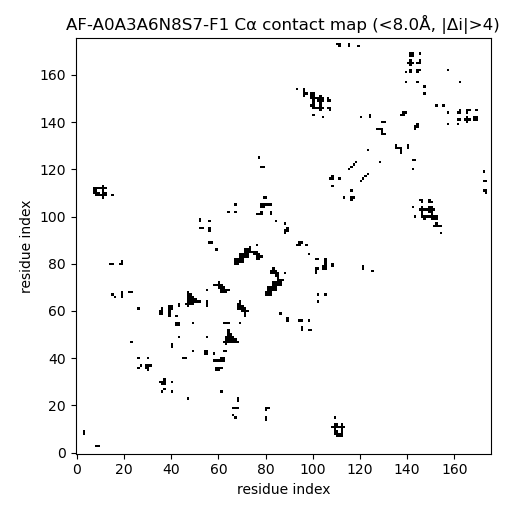 1.00 94.88 110 MET A CA 1
ATOM 867 C C . MET A 1 110 ? 11.375 -4.735 -0.913 1.00 94.88 110 MET A C 1
ATOM 869 O O . MET A 1 110 ? 12.366 -5.184 -0.342 1.00 94.88 110 MET A O 1
ATOM 873 N N . LYS A 1 111 ? 11.278 -4.744 -2.245 1.00 93.88 111 LYS A N 1
ATOM 874 C CA . LYS A 1 111 ? 12.332 -5.256 -3.133 1.00 93.88 111 LYS A CA 1
ATOM 875 C C . LYS A 1 111 ? 13.426 -4.230 -3.425 1.00 93.88 111 LYS A C 1
ATOM 877 O O . LYS A 1 111 ? 14.578 -4.620 -3.580 1.00 93.88 111 LYS A O 1
ATOM 882 N N . LEU A 1 112 ? 13.071 -2.953 -3.550 1.00 92.69 112 LEU A N 1
ATOM 883 C CA . LEU A 1 112 ? 13.995 -1.885 -3.945 1.00 92.69 112 LEU A CA 1
ATOM 884 C C . LEU A 1 112 ? 14.585 -1.119 -2.756 1.00 92.69 112 LEU A C 1
ATOM 886 O O . LEU A 1 112 ? 15.585 -0.423 -2.927 1.00 92.69 112 LEU A O 1
ATOM 890 N N . GLY A 1 113 ? 13.965 -1.220 -1.582 1.00 93.06 113 GLY A N 1
ATOM 891 C CA . GLY A 1 113 ? 14.238 -0.343 -0.452 1.00 93.06 113 GLY A CA 1
ATOM 892 C C . GLY A 1 113 ? 13.591 1.042 -0.628 1.00 93.06 113 GLY A C 1
ATOM 893 O O . GLY A 1 113 ? 13.202 1.434 -1.734 1.00 93.06 113 GLY A O 1
ATOM 894 N N . PRO A 1 114 ? 13.473 1.826 0.458 1.00 91.62 114 PRO A N 1
ATOM 895 C CA . PRO A 1 114 ? 12.728 3.087 0.459 1.00 91.62 114 PRO A CA 1
ATOM 896 C C . PRO A 1 114 ? 13.342 4.165 -0.433 1.00 91.62 114 PRO A C 1
ATOM 898 O O . PRO A 1 114 ? 12.612 4.978 -0.991 1.00 91.62 114 PRO A O 1
ATOM 901 N N . VAL A 1 115 ? 14.672 4.190 -0.569 1.00 90.88 115 VAL A N 1
ATOM 902 C CA . VAL A 1 115 ? 15.370 5.233 -1.334 1.00 90.88 115 VAL A CA 1
ATOM 903 C C . VAL A 1 115 ? 15.092 5.064 -2.825 1.00 90.88 115 VAL A C 1
ATOM 905 O O . VAL A 1 115 ? 14.585 5.979 -3.472 1.00 90.88 115 VAL A O 1
ATOM 908 N N . LYS A 1 116 ? 15.370 3.878 -3.373 1.00 92.81 116 LYS A N 1
ATOM 909 C CA . LYS A 1 116 ? 15.188 3.607 -4.804 1.00 92.81 116 LYS A CA 1
ATOM 910 C C . LYS A 1 116 ? 13.718 3.578 -5.186 1.00 92.81 116 LYS A C 1
ATOM 912 O O . LYS A 1 116 ? 13.356 4.144 -6.213 1.00 92.81 116 LYS A O 1
ATOM 917 N N . TYR A 1 117 ? 12.871 2.984 -4.342 1.00 94.12 117 TYR A N 1
ATOM 918 C CA . TYR A 1 117 ? 11.427 3.060 -4.526 1.00 94.12 117 TYR A CA 1
ATOM 919 C C . TYR A 1 117 ? 10.952 4.512 -4.527 1.00 94.12 117 TYR A C 1
ATOM 921 O O . TYR A 1 117 ? 10.264 4.920 -5.453 1.00 94.12 117 TYR A O 1
ATOM 929 N N . GLY A 1 118 ? 11.357 5.319 -3.542 1.00 92.31 118 GLY A N 1
ATOM 930 C CA . GLY A 1 118 ? 10.928 6.710 -3.428 1.00 92.31 118 GLY A CA 1
ATOM 931 C C . GLY A 1 118 ? 11.237 7.528 -4.682 1.00 92.31 118 GLY A C 1
ATOM 932 O O . GLY A 1 118 ? 10.340 8.162 -5.228 1.00 92.31 118 GLY A O 1
ATOM 933 N N . PHE A 1 119 ? 12.474 7.479 -5.180 1.00 91.81 119 PHE A N 1
ATOM 934 C CA . PHE A 1 119 ? 12.873 8.276 -6.347 1.00 91.81 119 PHE A CA 1
ATOM 935 C C . PHE A 1 119 ? 12.480 7.663 -7.696 1.00 91.81 119 PHE A C 1
ATOM 937 O O . PHE A 1 119 ? 12.183 8.404 -8.629 1.00 91.81 119 PHE A O 1
ATOM 944 N N . GLY A 1 120 ? 12.497 6.335 -7.817 1.00 90.50 120 GLY A N 1
ATOM 945 C CA . GLY A 1 120 ? 12.228 5.634 -9.075 1.00 90.50 120 GLY A CA 1
ATOM 946 C C . GLY A 1 120 ? 10.759 5.286 -9.301 1.00 90.50 120 GLY A C 1
ATOM 947 O O . GLY A 1 120 ? 10.365 5.047 -10.432 1.00 90.50 120 GLY A O 1
ATOM 948 N N . ILE A 1 121 ? 9.944 5.240 -8.248 1.00 93.00 121 ILE A N 1
ATOM 949 C CA . ILE A 1 121 ? 8.547 4.797 -8.336 1.00 93.00 121 ILE A CA 1
ATOM 950 C C . ILE A 1 121 ? 7.618 5.765 -7.607 1.00 93.00 121 ILE A C 1
ATOM 952 O O . ILE A 1 121 ? 6.741 6.339 -8.242 1.00 93.00 121 ILE A O 1
ATOM 956 N N . GLY A 1 122 ? 7.827 6.012 -6.313 1.00 90.19 122 GLY A N 1
ATOM 957 C CA . GLY A 1 122 ? 6.909 6.800 -5.486 1.00 90.19 122 GLY A CA 1
ATOM 958 C C . GLY A 1 122 ? 6.712 8.235 -5.985 1.00 90.19 122 GLY A C 1
ATOM 959 O O . GLY A 1 122 ? 5.580 8.670 -6.174 1.00 90.19 122 GLY A O 1
ATOM 960 N N . VAL A 1 123 ? 7.802 8.964 -6.252 1.00 89.19 123 VAL A N 1
ATOM 961 C CA . VAL A 1 123 ? 7.741 10.335 -6.789 1.00 89.19 123 VAL A CA 1
ATOM 962 C C . VAL A 1 123 ? 7.117 10.373 -8.193 1.00 89.19 123 VAL A C 1
ATOM 964 O O . VAL A 1 123 ? 6.182 11.153 -8.373 1.00 89.19 123 VAL A O 1
ATOM 967 N N . PRO A 1 124 ? 7.548 9.548 -9.173 1.00 88.12 124 PRO A N 1
ATOM 968 C CA . PRO A 1 124 ? 6.871 9.460 -10.470 1.00 88.12 124 PRO A CA 1
ATOM 969 C C . PRO A 1 124 ? 5.377 9.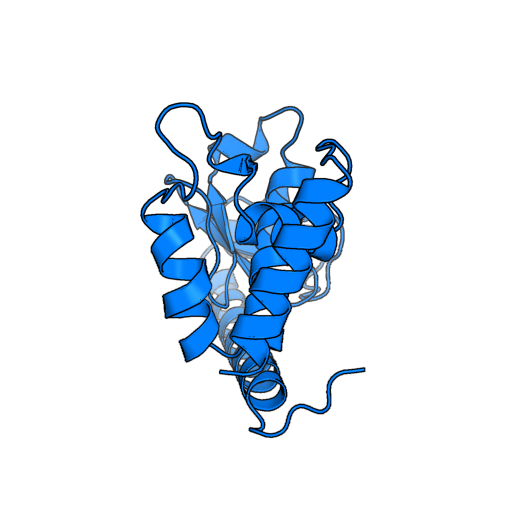125 -10.378 1.00 88.12 124 PRO A C 1
ATOM 971 O O . PRO A 1 124 ? 4.588 9.716 -11.110 1.00 88.12 124 PRO A O 1
ATOM 974 N N . SER A 1 125 ? 4.988 8.230 -9.464 1.00 85.12 125 SER A N 1
ATOM 975 C CA . SER A 1 125 ? 3.589 7.821 -9.273 1.00 85.12 125 SER A CA 1
ATOM 976 C C . SER A 1 125 ? 2.743 8.964 -8.715 1.00 85.12 125 SER A C 1
ATOM 978 O O . SER A 1 125 ? 1.673 9.287 -9.233 1.00 85.12 125 SER A O 1
ATOM 980 N N . TRP A 1 126 ? 3.252 9.644 -7.685 1.00 84.50 126 TRP A N 1
ATOM 981 C CA . TRP A 1 126 ? 2.568 10.776 -7.061 1.00 84.50 126 TRP A CA 1
ATOM 982 C C . TRP A 1 126 ? 2.422 11.977 -8.005 1.00 84.50 126 TRP A C 1
ATOM 984 O O . TRP A 1 126 ? 1.401 12.659 -7.972 1.00 84.50 126 TRP A O 1
ATOM 994 N N . LEU A 1 127 ? 3.419 12.219 -8.862 1.00 85.75 127 LEU A N 1
ATOM 995 C CA . LEU A 1 127 ? 3.406 13.304 -9.850 1.00 85.75 127 LEU A CA 1
ATOM 996 C C . LEU A 1 127 ? 2.768 12.913 -11.194 1.00 85.75 127 LEU A C 1
ATOM 998 O O . LEU A 1 127 ? 2.781 13.728 -12.115 1.00 85.75 127 LEU A O 1
ATOM 1002 N N . GLU A 1 128 ? 2.248 11.689 -11.313 1.00 84.12 128 GLU A N 1
ATOM 1003 C CA . GLU A 1 128 ? 1.612 11.153 -12.525 1.00 84.12 128 GLU A CA 1
ATOM 1004 C C . GLU A 1 128 ? 2.485 11.293 -13.782 1.00 84.12 128 GLU A C 1
ATOM 1006 O O . GLU A 1 128 ? 2.020 11.633 -14.871 1.00 84.12 128 GLU A O 1
ATOM 1011 N N . PHE A 1 129 ? 3.791 11.054 -13.632 1.00 80.62 129 PHE A N 1
ATOM 1012 C CA . PHE A 1 129 ? 4.740 11.175 -14.735 1.00 80.62 129 PHE A CA 1
ATOM 1013 C C . PHE A 1 129 ? 4.429 10.187 -15.861 1.00 80.62 129 PHE A C 1
ATOM 1015 O O . PHE A 1 129 ? 4.129 9.025 -15.617 1.00 80.62 129 PHE A O 1
ATOM 1022 N N . THR A 1 130 ? 4.584 10.632 -17.108 1.00 74.81 130 THR A N 1
ATOM 1023 C CA . THR A 1 130 ? 4.458 9.795 -18.307 1.00 74.81 130 THR A CA 1
ATOM 1024 C C . THR A 1 130 ? 5.735 9.887 -19.141 1.00 74.81 130 THR A C 1
ATOM 1026 O O . THR A 1 130 ? 6.237 10.978 -19.419 1.00 74.81 130 THR A O 1
ATOM 1029 N N . PHE A 1 131 ? 6.316 8.741 -19.513 1.00 65.00 131 PHE A N 1
ATOM 1030 C CA . PHE A 1 131 ? 7.631 8.703 -20.166 1.00 65.00 131 PHE A CA 1
ATOM 1031 C C . PHE A 1 131 ? 7.598 8.748 -21.706 1.00 65.00 131 PHE A C 1
ATOM 1033 O O . PHE A 1 131 ? 8.625 9.106 -22.284 1.00 65.00 131 PHE A O 1
ATOM 1040 N N . HIS A 1 132 ? 6.485 8.431 -22.390 1.00 57.59 132 HIS A N 1
ATOM 1041 C CA . HIS A 1 132 ? 6.474 8.278 -23.862 1.00 57.59 132 HIS A CA 1
ATOM 1042 C C . HIS A 1 132 ? 5.513 9.223 -24.609 1.00 57.59 132 HIS A C 1
ATOM 1044 O O . HIS A 1 132 ? 5.312 9.075 -25.815 1.00 57.59 132 HIS A O 1
ATOM 1050 N N . GLY A 1 133 ? 5.046 10.295 -23.956 1.00 51.38 133 GLY A N 1
ATOM 1051 C CA . GLY A 1 133 ? 4.449 11.461 -24.618 1.00 51.38 133 GLY A CA 1
ATOM 1052 C C . GLY A 1 133 ? 2.995 11.750 -24.227 1.00 51.38 133 GLY A C 1
ATOM 1053 O O . GLY A 1 133 ? 2.437 11.093 -23.358 1.00 51.38 133 GLY A O 1
ATOM 1054 N N . PRO A 1 134 ? 2.353 12.748 -24.862 1.00 52.66 134 PRO A N 1
ATOM 1055 C CA . PRO A 1 134 ? 1.045 13.269 -24.445 1.00 52.66 134 PRO A CA 1
ATOM 1056 C C . PRO A 1 134 ? -0.137 12.302 -24.634 1.00 52.66 134 PRO A C 1
ATOM 1058 O O . PRO A 1 134 ? -1.243 12.632 -24.219 1.00 52.66 134 PRO A O 1
ATOM 1061 N N . ASN A 1 135 ? 0.081 11.142 -25.263 1.00 55.97 135 ASN A N 1
ATOM 1062 C CA . ASN A 1 135 ? -0.939 10.111 -25.479 1.00 55.97 135 ASN A CA 1
ATOM 1063 C C . ASN A 1 135 ? -0.733 8.866 -24.599 1.00 55.97 135 ASN A C 1
ATOM 1065 O O . ASN A 1 135 ? -1.539 7.944 -24.687 1.00 55.97 135 ASN A O 1
ATOM 1069 N N . ASP A 1 136 ? 0.331 8.820 -23.793 1.00 61.56 136 ASP A N 1
ATOM 1070 C CA . ASP A 1 136 ? 0.566 7.708 -22.876 1.00 61.56 136 ASP A CA 1
ATOM 1071 C C . ASP A 1 136 ? -0.421 7.770 -21.718 1.00 61.56 136 ASP A C 1
ATOM 1073 O O . ASP A 1 136 ? -0.540 8.791 -21.034 1.00 61.56 136 ASP A O 1
ATOM 1077 N N . MET A 1 137 ? -1.080 6.649 -21.449 1.00 66.38 137 MET A N 1
ATOM 1078 C CA . MET A 1 137 ? -1.866 6.514 -20.235 1.00 66.38 137 MET A CA 1
ATOM 1079 C C . MET A 1 137 ? -0.919 6.312 -19.050 1.00 66.38 137 MET A C 1
ATOM 1081 O O . MET A 1 137 ? 0.007 5.499 -19.096 1.00 66.38 137 MET A O 1
ATOM 1085 N N . TYR A 1 138 ? -1.154 7.052 -17.966 1.00 67.81 138 TYR A N 1
ATOM 1086 C CA . TYR A 1 138 ? -0.415 6.878 -16.715 1.00 67.81 138 TYR A CA 1
ATOM 1087 C C . TYR A 1 138 ? -0.443 5.413 -16.246 1.00 67.81 138 TYR A C 1
ATOM 1089 O O . TYR A 1 138 ? 0.584 4.863 -15.875 1.00 67.81 138 TYR A O 1
ATOM 1097 N N . THR A 1 139 ? -1.580 4.733 -16.397 1.00 70.62 139 THR A N 1
ATOM 1098 C CA . THR A 1 139 ? -1.771 3.319 -16.030 1.00 70.62 139 THR A CA 1
ATOM 1099 C C . THR A 1 139 ? -0.883 2.328 -16.796 1.00 70.62 139 THR A C 1
ATOM 1101 O O . THR A 1 139 ? -0.818 1.160 -16.431 1.00 70.62 139 THR A O 1
ATOM 1104 N N . GLU A 1 140 ? -0.209 2.764 -17.862 1.00 80.94 140 GLU A N 1
ATOM 1105 C CA . GLU A 1 140 ? 0.697 1.941 -18.674 1.00 80.94 140 GLU A CA 1
ATOM 1106 C C . GLU A 1 140 ? 2.177 2.231 -18.377 1.00 80.94 140 GLU A C 1
ATOM 1108 O O . GLU A 1 140 ? 3.078 1.719 -19.048 1.00 80.94 140 GLU A O 1
ATOM 1113 N N . GLN A 1 141 ? 2.471 3.054 -17.366 1.00 87.44 141 GLN A N 1
ATOM 1114 C CA . GLN A 1 141 ? 3.852 3.311 -16.991 1.00 87.44 141 GLN A CA 1
ATOM 1115 C C . GLN A 1 141 ? 4.512 2.062 -16.369 1.00 87.44 141 GLN A C 1
ATOM 1117 O O . GLN A 1 141 ? 3.855 1.266 -15.695 1.00 87.44 141 GLN A O 1
ATOM 1122 N N . PRO A 1 142 ? 5.838 1.879 -16.538 1.00 89.25 142 PRO A N 1
ATOM 1123 C CA . PRO A 1 142 ? 6.569 0.701 -16.056 1.00 89.25 142 PRO A CA 1
ATOM 1124 C C . PRO A 1 142 ? 6.327 0.320 -14.585 1.00 89.25 142 PRO A C 1
ATOM 1126 O O . PRO A 1 142 ? 6.293 -0.867 -14.240 1.00 89.25 142 PRO A O 1
ATOM 1129 N N . TRP A 1 143 ? 6.184 1.313 -13.704 1.00 92.94 143 TRP A N 1
ATOM 1130 C CA . TRP A 1 143 ? 5.936 1.079 -12.281 1.00 92.94 143 TRP A CA 1
ATOM 1131 C C . TRP A 1 143 ? 4.480 0.714 -11.980 1.00 92.94 143 TRP A C 1
ATOM 1133 O O . TRP A 1 143 ? 4.266 -0.114 -11.102 1.00 92.94 143 TRP A O 1
ATOM 1143 N N . GLU A 1 144 ? 3.512 1.229 -12.735 1.00 93.94 144 GLU A N 1
ATOM 1144 C CA . GLU A 1 144 ? 2.094 0.858 -12.618 1.00 93.94 144 GLU A CA 1
ATOM 1145 C C . GLU A 1 144 ? 1.873 -0.589 -13.065 1.00 93.94 144 GLU A C 1
ATOM 1147 O O . GLU A 1 144 ? 1.268 -1.390 -12.356 1.00 93.94 144 GLU A O 1
ATOM 1152 N N . ILE A 1 145 ? 2.472 -0.971 -14.200 1.00 94.44 145 ILE A N 1
ATOM 1153 C CA . ILE A 1 145 ? 2.382 -2.335 -14.736 1.00 94.44 145 ILE A CA 1
ATOM 1154 C C . ILE A 1 145 ? 2.996 -3.345 -13.763 1.00 94.44 145 ILE A C 1
ATOM 1156 O O . ILE A 1 145 ? 2.422 -4.401 -13.501 1.00 94.44 145 ILE A O 1
ATOM 1160 N N . THR A 1 146 ? 4.183 -3.060 -13.214 1.00 95.81 146 THR A N 1
ATOM 1161 C CA . THR A 1 146 ? 4.783 -3.982 -12.236 1.00 95.81 146 THR A CA 1
ATOM 1162 C C . THR A 1 146 ? 4.039 -3.989 -10.900 1.00 95.81 146 THR A C 1
ATOM 1164 O O . THR A 1 146 ? 4.057 -5.028 -10.240 1.00 95.81 146 THR A O 1
ATOM 1167 N N . ALA A 1 147 ? 3.356 -2.905 -10.517 1.00 96.75 147 ALA A N 1
ATOM 1168 C CA . ALA A 1 147 ? 2.463 -2.895 -9.361 1.00 96.75 147 ALA A CA 1
ATOM 1169 C C . ALA A 1 147 ? 1.247 -3.802 -9.601 1.00 96.75 147 ALA A C 1
ATOM 1171 O O . ALA A 1 147 ? 1.007 -4.698 -8.797 1.00 96.75 147 ALA A O 1
ATOM 1172 N N . ASP A 1 148 ? 0.576 -3.697 -10.752 1.00 96.44 148 ASP A N 1
ATOM 1173 C CA . ASP A 1 148 ? -0.519 -4.605 -11.123 1.00 96.44 148 ASP A CA 1
ATOM 1174 C C . ASP A 1 148 ? -0.080 -6.076 -11.064 1.00 96.44 148 ASP A C 1
ATOM 1176 O O . ASP A 1 148 ? -0.736 -6.915 -10.441 1.00 96.44 148 ASP A O 1
ATOM 1180 N N . ILE A 1 149 ? 1.078 -6.394 -11.654 1.00 96.62 149 ILE A N 1
ATOM 1181 C CA . ILE A 1 149 ? 1.575 -7.773 -11.7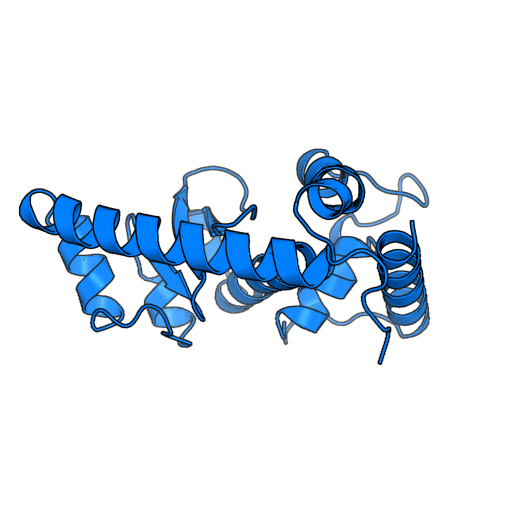14 1.00 96.62 149 ILE A CA 1
ATOM 1182 C C . ILE A 1 149 ? 1.983 -8.298 -10.330 1.00 96.62 149 ILE A C 1
ATOM 1184 O O . ILE A 1 149 ? 1.671 -9.439 -9.992 1.00 96.62 149 ILE A O 1
ATOM 1188 N N . PHE A 1 150 ? 2.703 -7.513 -9.523 1.00 97.31 150 PHE A N 1
ATOM 1189 C CA . PHE A 1 150 ? 3.105 -7.947 -8.179 1.00 97.31 150 PHE A CA 1
ATOM 1190 C C . PHE A 1 150 ? 1.933 -7.990 -7.199 1.00 97.31 150 PHE A C 1
ATOM 1192 O O . PHE A 1 150 ? 1.940 -8.812 -6.281 1.00 97.31 150 PHE A O 1
ATOM 1199 N N . GLY A 1 151 ? 0.946 -7.124 -7.406 1.00 96.81 151 GLY A N 1
ATOM 1200 C CA . GLY A 1 151 ? -0.307 -7.073 -6.671 1.00 96.81 151 GLY A CA 1
ATOM 1201 C C . GLY A 1 151 ? -1.238 -8.244 -6.965 1.00 96.81 151 GLY A C 1
ATOM 1202 O O . GLY A 1 151 ? -1.963 -8.694 -6.076 1.00 96.81 151 GLY A O 1
ATOM 1203 N N . GLY A 1 152 ? -1.170 -8.764 -8.194 1.00 96.56 152 GLY A N 1
ATOM 1204 C CA . GLY A 1 152 ? -2.069 -9.797 -8.699 1.00 96.56 152 GLY A CA 1
ATOM 1205 C C . GLY A 1 152 ? -3.398 -9.232 -9.196 1.00 96.56 152 GLY A C 1
ATOM 1206 O O . GLY A 1 152 ? -4.423 -9.868 -8.995 1.00 96.56 152 GLY A O 1
ATOM 1207 N N . VAL A 1 153 ? -3.387 -8.037 -9.791 1.00 96.06 153 VAL A N 1
ATOM 1208 C CA . VAL A 1 153 ? -4.567 -7.402 -10.400 1.00 96.06 153 VAL A CA 1
ATOM 1209 C C . VAL A 1 153 ? -5.118 -8.271 -11.533 1.00 96.06 153 VAL A C 1
ATOM 1211 O O . VAL A 1 153 ? -4.352 -8.749 -12.372 1.00 96.06 153 VAL A O 1
ATOM 1214 N N . GLU A 1 154 ? -6.439 -8.465 -11.574 1.00 92.94 154 GLU A N 1
ATOM 1215 C CA . GLU A 1 154 ? -7.084 -9.408 -12.504 1.00 92.94 154 GLU A CA 1
ATOM 1216 C C . GLU A 1 154 ? -7.837 -8.728 -13.661 1.00 92.94 154 GLU A C 1
ATOM 1218 O O . GLU A 1 154 ? -7.955 -9.301 -14.747 1.00 92.94 154 GLU A O 1
ATOM 1223 N N . SER A 1 155 ? -8.349 -7.510 -13.466 1.00 88.75 155 SER A N 1
ATOM 1224 C CA . SER A 1 155 ? -9.157 -6.795 -14.467 1.00 88.75 155 SER A CA 1
ATOM 1225 C C . SER A 1 155 ? -8.345 -6.024 -15.510 1.00 88.75 155 SER A C 1
ATOM 1227 O O . SER A 1 155 ? -8.873 -5.707 -16.580 1.00 88.75 155 SER A O 1
ATOM 1229 N N . ARG A 1 156 ? -7.071 -5.719 -15.229 1.00 87.38 156 ARG A N 1
ATOM 1230 C CA . ARG A 1 156 ? -6.199 -4.913 -16.099 1.00 87.38 156 ARG A CA 1
ATOM 1231 C C . ARG A 1 156 ? -5.323 -5.814 -16.973 1.00 87.38 156 ARG A C 1
ATOM 1233 O O . ARG A 1 156 ? -4.629 -6.699 -16.477 1.00 87.38 156 ARG A O 1
ATOM 1240 N N . TYR A 1 157 ? -5.338 -5.572 -18.285 1.00 86.81 157 TYR A N 1
ATOM 1241 C CA . TYR A 1 157 ? -4.587 -6.358 -19.267 1.00 86.81 157 TYR A CA 1
ATOM 1242 C C . TYR A 1 157 ? -3.492 -5.519 -19.917 1.00 86.81 157 TYR A C 1
ATOM 1244 O O . TYR A 1 157 ? -3.777 -4.538 -20.598 1.00 86.81 157 TYR A O 1
ATOM 1252 N N . HIS A 1 158 ? -2.247 -5.971 -19.770 1.00 88.06 158 HIS A N 1
ATOM 1253 C CA . HIS A 1 158 ? -1.063 -5.316 -20.328 1.00 88.06 158 HIS A CA 1
ATOM 1254 C C . HIS A 1 158 ? -0.508 -6.103 -21.511 1.00 88.06 158 HIS A C 1
ATOM 1256 O O . HIS A 1 158 ? -0.419 -7.334 -21.471 1.00 88.06 158 HIS A O 1
ATOM 1262 N N . ILE A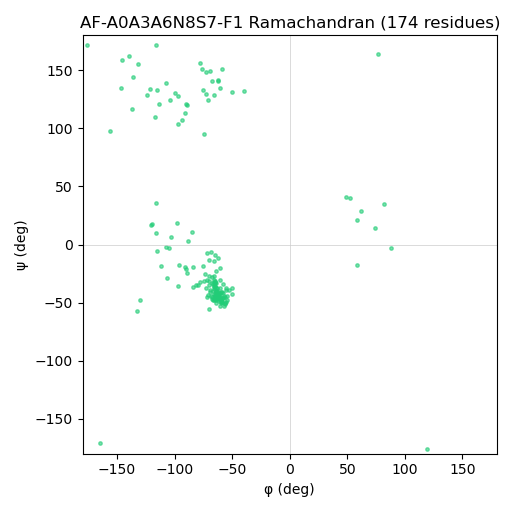 1 159 ? -0.091 -5.411 -22.572 1.00 87.94 159 ILE A N 1
ATOM 1263 C CA . ILE A 1 159 ? 0.543 -6.077 -23.714 1.00 87.94 159 ILE A CA 1
ATOM 1264 C C . ILE A 1 159 ? 1.963 -6.539 -23.361 1.00 87.94 159 ILE A C 1
ATOM 1266 O O . ILE A 1 159 ? 2.686 -5.914 -22.585 1.00 87.94 159 ILE A O 1
ATOM 1270 N N . THR A 1 160 ? 2.405 -7.642 -23.968 1.00 89.00 160 THR A N 1
ATOM 1271 C CA . THR A 1 160 ? 3.675 -8.307 -23.623 1.00 89.00 160 THR A CA 1
ATOM 1272 C C . THR A 1 160 ? 4.903 -7.401 -23.751 1.00 89.00 160 THR A C 1
ATOM 1274 O O . THR A 1 160 ? 5.854 -7.539 -22.976 1.00 89.00 160 THR A O 1
ATOM 1277 N N . SER A 1 161 ? 4.907 -6.471 -24.713 1.00 88.31 161 SER A N 1
ATOM 1278 C CA . SER A 1 161 ? 6.007 -5.516 -24.876 1.00 88.31 161 SER A CA 1
ATOM 1279 C C . SER A 1 161 ? 6.142 -4.586 -23.679 1.00 88.31 161 SER A C 1
ATOM 1281 O O . SER A 1 161 ? 7.262 -4.331 -23.242 1.00 88.31 161 SER A O 1
ATOM 1283 N N . ASP A 1 162 ? 5.029 -4.120 -23.119 1.00 89.81 162 ASP A N 1
ATOM 1284 C CA . ASP A 1 162 ? 5.052 -3.172 -22.008 1.00 89.81 162 ASP A CA 1
ATOM 1285 C C . ASP A 1 162 ? 5.328 -3.884 -20.691 1.00 89.81 162 ASP A C 1
ATOM 1287 O O . ASP A 1 162 ? 6.151 -3.404 -19.919 1.00 89.81 162 ASP A O 1
ATOM 1291 N N . ILE A 1 163 ? 4.829 -5.114 -20.515 1.00 91.50 163 ILE A N 1
ATOM 1292 C CA . ILE A 1 163 ? 5.266 -6.007 -19.428 1.00 91.50 163 ILE A CA 1
ATOM 1293 C C . ILE A 1 163 ? 6.792 -6.193 -19.454 1.00 91.50 163 ILE A C 1
ATOM 1295 O O . ILE A 1 163 ? 7.460 -6.108 -18.422 1.00 91.50 163 ILE A O 1
ATOM 1299 N N . SER A 1 164 ? 7.370 -6.417 -20.637 1.00 91.69 164 SER A N 1
ATOM 1300 C CA . SER A 1 164 ? 8.819 -6.601 -20.781 1.00 91.69 164 SER A CA 1
ATOM 1301 C C . SER A 1 164 ? 9.598 -5.333 -20.415 1.00 91.69 164 SER A C 1
ATOM 1303 O O . SER A 1 164 ? 10.587 -5.415 -19.684 1.00 91.69 164 SER A O 1
ATOM 1305 N N . LYS A 1 165 ? 9.145 -4.155 -20.870 1.00 91.00 165 LYS A N 1
ATOM 1306 C CA . LYS A 1 165 ? 9.735 -2.858 -20.491 1.00 91.00 165 LYS A CA 1
ATOM 1307 C C . LYS A 1 165 ? 9.604 -2.597 -18.989 1.00 91.00 165 LYS A C 1
ATOM 1309 O O . LYS A 1 165 ? 10.560 -2.133 -18.374 1.00 91.00 165 LYS A O 1
ATOM 1314 N N . ALA A 1 166 ? 8.458 -2.936 -18.405 1.00 92.75 166 ALA A N 1
ATOM 1315 C CA . ALA A 1 166 ? 8.154 -2.760 -16.993 1.00 92.75 166 ALA A CA 1
ATOM 1316 C C . ALA A 1 166 ? 9.117 -3.561 -16.104 1.00 92.75 166 ALA A C 1
ATOM 1318 O O . ALA A 1 166 ? 9.767 -3.006 -15.216 1.00 92.75 166 ALA A O 1
ATOM 1319 N N . TYR A 1 167 ? 9.320 -4.845 -16.413 1.00 93.94 167 TYR A N 1
ATOM 1320 C CA . TYR A 1 167 ? 10.315 -5.664 -15.720 1.00 93.94 167 TYR A CA 1
ATOM 1321 C C . TYR A 1 167 ? 11.749 -5.189 -15.938 1.00 93.94 167 TYR A C 1
ATOM 1323 O O . TYR A 1 167 ? 12.563 -5.269 -15.015 1.00 93.94 167 TYR A O 1
ATOM 1331 N N . TRP A 1 168 ? 12.077 -4.707 -17.138 1.00 92.94 168 TRP A N 1
ATOM 1332 C CA . TRP A 1 168 ? 13.412 -4.198 -17.436 1.00 92.94 168 TRP A CA 1
ATOM 1333 C C . TRP A 1 168 ? 13.726 -2.942 -16.618 1.00 92.94 168 TRP A C 1
ATOM 1335 O O . TRP A 1 168 ? 14.760 -2.888 -15.955 1.00 92.94 168 TRP A O 1
ATOM 1345 N N . TYR A 1 169 ? 12.793 -1.988 -16.578 1.00 92.81 169 TYR A N 1
ATOM 1346 C CA . TYR A 1 169 ? 12.875 -0.790 -15.745 1.00 92.81 169 TYR A CA 1
ATOM 1347 C C . TYR A 1 169 ? 13.053 -1.138 -14.263 1.00 92.81 169 TYR A C 1
ATOM 1349 O O . TYR A 1 169 ? 14.010 -0.691 -13.630 1.00 92.81 169 TYR A O 1
ATOM 1357 N N . PHE A 1 170 ? 12.189 -2.008 -13.731 1.00 93.62 170 PHE A N 1
ATOM 1358 C CA . PHE A 1 170 ? 12.260 -2.453 -12.340 1.00 93.62 170 PHE A CA 1
ATOM 1359 C C . PHE A 1 170 ? 13.600 -3.134 -12.016 1.00 93.62 170 PHE A C 1
ATOM 1361 O O . PHE A 1 170 ? 14.198 -2.890 -10.969 1.00 93.62 170 PHE A O 1
ATOM 1368 N N . SER A 1 171 ? 14.111 -3.955 -12.938 1.00 91.00 171 SER A N 1
ATOM 1369 C CA . SER A 1 171 ? 15.396 -4.643 -12.773 1.00 91.00 171 SER A CA 1
ATOM 1370 C C . SER A 1 171 ? 16.573 -3.669 -12.760 1.00 91.00 171 SER A C 1
ATOM 1372 O O . SER A 1 171 ? 17.491 -3.845 -11.962 1.00 91.00 171 SER A O 1
ATOM 1374 N N . ILE A 1 172 ? 16.552 -2.634 -13.606 1.00 90.38 172 ILE A N 1
ATOM 1375 C CA . ILE A 1 172 ? 17.586 -1.591 -13.612 1.00 90.38 172 ILE A CA 1
ATOM 1376 C C . ILE A 1 172 ? 17.580 -0.815 -12.308 1.00 90.38 172 ILE A C 1
ATOM 1378 O O . ILE A 1 172 ? 18.642 -0.669 -11.712 1.00 90.38 172 ILE A O 1
ATOM 1382 N N . LEU A 1 173 ? 16.409 -0.384 -11.830 1.00 89.06 173 LEU A N 1
ATOM 1383 C CA . LEU A 1 173 ? 16.308 0.274 -10.528 1.00 89.06 173 LEU A CA 1
ATOM 1384 C C . LEU A 1 173 ? 16.895 -0.589 -9.406 1.00 89.06 173 LEU A C 1
ATOM 1386 O O . LEU A 1 173 ? 17.550 -0.058 -8.521 1.00 89.06 173 LEU A O 1
ATOM 1390 N N . GLY A 1 174 ? 16.714 -1.912 -9.450 1.00 85.38 174 GLY A N 1
ATOM 1391 C CA . GLY A 1 174 ? 17.309 -2.820 -8.467 1.00 85.38 174 GLY A CA 1
ATOM 1392 C C . GLY A 1 174 ? 18.843 -2.894 -8.510 1.00 85.38 174 GLY A C 1
ATOM 1393 O O . GLY A 1 174 ? 19.459 -3.183 -7.484 1.00 85.38 174 GLY A O 1
ATOM 1394 N N . MET A 1 175 ? 19.458 -2.633 -9.669 1.00 81.38 175 MET A N 1
ATOM 1395 C CA . MET A 1 175 ? 20.913 -2.698 -9.876 1.00 81.38 175 MET A CA 1
ATOM 1396 C C . MET A 1 175 ? 21.650 -1.382 -9.594 1.00 81.38 175 MET A C 1
ATOM 1398 O O . MET A 1 175 ? 22.852 -1.431 -9.332 1.00 81.38 175 MET A O 1
ATOM 1402 N N . LEU A 1 176 ? 20.961 -0.239 -9.687 1.00 71.38 176 LEU A N 1
ATOM 1403 C CA . LEU A 1 176 ? 21.492 1.091 -9.348 1.00 71.38 176 LEU A CA 1
ATOM 1404 C C . LEU A 1 176 ? 21.690 1.239 -7.841 1.00 71.38 176 LEU A C 1
ATOM 1406 O O . LEU A 1 176 ? 22.667 1.889 -7.424 1.00 71.38 176 LEU A O 1
#